Protein AF-A0AAD8WVP4-F1 (afdb_monomer)

pLDDT: mean 78.69, std 13.88, range [46.47, 92.06]

InterPro domains:
  IPR001878 Zinc finger, CCHC-type [PS50158] (24-38)
  IPR001878 Zinc finger, CCHC-type [SM00343] (4-20)
  IPR001878 Zinc finger, CCHC-type [SM00343] (23-39)
  IPR036875 Zinc finger, CCHC-type superfamily [SSF57756] (4-41)

Solvent-accessible surface area (backbone atoms only — not comparable to full-atom values): 5066 Å² total; per-residue (Å²): 133,72,52,65,10,87,30,63,69,42,68,74,43,53,55,90,77,52,89,64,66,39,42,11,84,78,78,68,46,62,90,38,49,60,85,72,51,83,67,78,71,78,77,68,52,72,66,53,47,51,53,52,49,53,51,51,50,53,62,50,54,72,73,56,85,74,77,75,84,87,79,83,93,79,83,87,129

Mean predicted aligned error: 13.82 Å

Foldseek 3Di:
DFDQEQAQRHTDDYVVPDPDFGQEPQPRDGPDYVVPDPDDGDPPPPVVVVVVVVVVVVVVVVVPPDDDDPDDPDDDD

Structure (mmCIF, N/CA/C/O backbone):
data_AF-A0AAD8WVP4-F1
#
_entry.id   AF-A0AAD8WVP4-F1
#
loop_
_atom_site.group_PDB
_atom_site.id
_atom_site.type_symbol
_atom_site.label_atom_id
_atom_site.label_al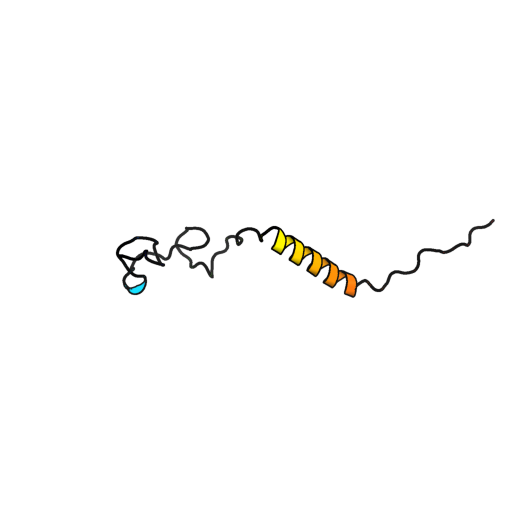t_id
_atom_site.label_comp_id
_atom_site.label_asym_id
_atom_site.label_entity_id
_atom_site.label_seq_id
_atom_site.pdbx_PDB_ins_code
_atom_site.Cartn_x
_atom_site.Cartn_y
_atom_site.Cartn_z
_atom_site.occupancy
_atom_site.B_iso_or_equiv
_atom_site.auth_seq_id
_atom_site.auth_comp_id
_atom_site.auth_asym_id
_atom_site.auth_atom_id
_atom_site.pdbx_PDB_model_num
ATOM 1 N N . MET A 1 1 ? -16.866 -4.619 23.159 1.00 54.81 1 MET A N 1
ATOM 2 C CA . MET A 1 1 ? -15.524 -4.300 22.631 1.00 54.81 1 MET A CA 1
ATOM 3 C C . MET A 1 1 ? -15.753 -3.487 21.377 1.00 54.81 1 MET A C 1
ATOM 5 O O . MET A 1 1 ? -16.189 -4.044 20.380 1.00 54.81 1 MET A O 1
ATOM 9 N N . GLU A 1 2 ? -15.575 -2.175 21.471 1.00 69.62 2 GLU A N 1
ATOM 10 C CA . GLU A 1 2 ? -15.731 -1.275 20.330 1.00 69.62 2 GLU A CA 1
ATOM 11 C C . GLU A 1 2 ? -14.575 -1.536 19.355 1.00 69.62 2 GLU A C 1
ATOM 13 O O . GLU A 1 2 ? -13.409 -1.335 19.697 1.00 69.62 2 GLU A O 1
ATOM 18 N N . GLY A 1 3 ? -14.881 -2.072 18.173 1.00 81.38 3 GLY A N 1
ATOM 19 C CA . GLY A 1 3 ? -13.879 -2.362 17.148 1.00 81.38 3 GLY A CA 1
ATOM 20 C C . GLY A 1 3 ? -13.312 -1.088 16.516 1.00 81.38 3 GLY A C 1
ATOM 21 O O . GLY A 1 3 ? -13.946 -0.032 16.520 1.00 81.38 3 GLY A O 1
ATOM 22 N N . LEU A 1 4 ? -12.112 -1.190 15.942 1.00 86.25 4 LEU A N 1
ATOM 23 C CA . LEU A 1 4 ? -11.520 -0.114 15.152 1.00 86.25 4 LEU A CA 1
ATOM 24 C C . LEU A 1 4 ? -12.201 -0.040 13.774 1.00 86.25 4 LEU A C 1
ATOM 26 O O . LEU A 1 4 ? -12.388 -1.057 13.104 1.00 86.25 4 LEU A O 1
ATOM 30 N N . CYS A 1 5 ? -12.540 1.159 13.312 1.00 90.06 5 CYS A N 1
ATOM 31 C CA . CYS A 1 5 ? -13.157 1.344 12.006 1.00 90.06 5 CYS A CA 1
ATOM 32 C C . CYS A 1 5 ? -12.177 1.036 10.861 1.00 90.06 5 CYS A C 1
ATOM 34 O O . CYS A 1 5 ? -11.225 1.777 10.632 1.00 90.06 5 CYS A O 1
ATOM 36 N N . PHE A 1 6 ? -12.476 0.038 10.029 1.00 86.94 6 PHE A N 1
ATOM 37 C CA . PHE A 1 6 ? -11.723 -0.288 8.804 1.00 86.94 6 PHE A CA 1
ATOM 38 C C . PHE A 1 6 ? -11.954 0.699 7.634 1.00 86.94 6 PHE A C 1
ATOM 40 O O . PHE A 1 6 ? -11.915 0.328 6.462 1.00 86.94 6 PHE A O 1
ATOM 47 N N . ARG A 1 7 ? -12.275 1.958 7.918 1.00 87.94 7 ARG A N 1
ATOM 48 C CA . ARG A 1 7 ? -12.294 3.032 6.913 1.00 87.94 7 ARG A CA 1
ATOM 49 C C . ARG A 1 7 ? -11.445 4.208 7.364 1.00 87.94 7 ARG A C 1
ATOM 51 O O . ARG A 1 7 ? -10.678 4.710 6.562 1.00 87.94 7 ARG A O 1
ATOM 58 N N . CYS A 1 8 ? -11.541 4.591 8.636 1.00 89.88 8 CYS A N 1
ATOM 59 C CA . CYS A 1 8 ? -10.845 5.758 9.187 1.00 89.88 8 CYS A CA 1
ATOM 60 C C . CYS A 1 8 ? -9.953 5.448 10.401 1.00 89.88 8 CYS A C 1
ATOM 62 O O . CYS A 1 8 ? -9.429 6.370 11.016 1.00 89.88 8 CYS A O 1
ATOM 64 N N . PHE A 1 9 ? -9.823 4.175 10.785 1.00 87.56 9 PHE A N 1
ATOM 65 C CA . PHE A 1 9 ? -9.038 3.691 11.929 1.00 87.56 9 PHE A CA 1
ATOM 66 C C . PHE A 1 9 ? -9.387 4.315 13.284 1.00 87.56 9 PHE A C 1
ATOM 68 O O . PHE A 1 9 ? -8.614 4.207 14.233 1.00 87.56 9 PHE A O 1
ATOM 75 N N . ARG A 1 10 ? -10.565 4.934 13.410 1.00 87.25 10 ARG A N 1
ATOM 76 C CA . ARG A 1 10 ? -11.061 5.443 14.691 1.00 87.25 10 ARG A CA 1
ATOM 77 C C . ARG A 1 10 ? -11.835 4.360 15.448 1.00 87.25 10 ARG A C 1
ATOM 79 O O . ARG A 1 10 ? -12.569 3.602 14.809 1.00 87.25 10 ARG A O 1
ATOM 86 N N . PRO A 1 11 ? -11.675 4.258 16.777 1.00 89.31 11 PRO A N 1
ATOM 87 C CA . PRO A 1 11 ? -12.497 3.377 17.600 1.00 89.31 11 PRO A CA 1
ATOM 88 C C . PRO A 1 11 ? -13.933 3.913 17.722 1.00 89.31 11 PRO A C 1
ATOM 90 O O . PRO A 1 11 ? -14.171 5.100 17.505 1.00 89.31 11 PRO A O 1
ATOM 93 N N . GLY A 1 12 ? -14.874 3.044 18.100 1.00 89.62 12 GLY A N 1
ATOM 94 C CA . GLY A 1 12 ? -16.250 3.441 18.440 1.00 89.62 12 GLY A CA 1
ATOM 95 C C . GLY A 1 12 ? -17.220 3.534 17.260 1.00 89.62 12 GLY A C 1
ATOM 96 O O . GLY A 1 12 ? -18.328 4.029 17.420 1.00 89.62 12 GLY A O 1
ATOM 97 N N . GLN A 1 13 ? -16.818 3.088 16.065 1.00 88.31 13 GLN A N 1
ATOM 98 C CA . GLN A 1 13 ? -17.713 3.020 14.909 1.00 88.31 13 GLN A CA 1
ATOM 99 C C . GLN A 1 13 ? -17.302 1.915 13.938 1.00 88.31 13 GLN A C 1
ATOM 101 O O . GLN A 1 13 ? -16.120 1.611 13.759 1.00 88.31 13 GLN A O 1
ATOM 106 N N . HIS A 1 14 ? -18.284 1.341 13.250 1.00 89.12 14 HIS A N 1
ATOM 107 C CA . HIS A 1 14 ? -18.045 0.344 12.218 1.00 89.12 14 HIS A CA 1
ATOM 108 C C . HIS A 1 14 ? -17.917 0.986 10.826 1.00 89.12 14 HIS A C 1
ATOM 110 O O . HIS A 1 14 ? -18.334 2.120 10.590 1.00 89.12 14 HIS A O 1
ATOM 116 N N . LYS A 1 15 ? -17.361 0.246 9.853 1.00 86.06 15 LYS A N 1
ATOM 117 C CA . LYS A 1 15 ? -17.151 0.734 8.475 1.00 86.06 15 LYS A CA 1
ATOM 118 C C . LYS A 1 15 ? -18.448 1.241 7.826 1.00 86.06 15 LYS A C 1
ATOM 120 O O . LYS A 1 15 ? -18.392 2.148 7.004 1.00 86.06 15 LYS A O 1
ATOM 125 N N . ARG A 1 16 ? -19.587 0.627 8.172 1.00 87.62 16 ARG A N 1
ATOM 126 C CA . ARG A 1 16 ? -20.912 0.923 7.597 1.00 87.62 16 ARG A CA 1
ATOM 127 C C . ARG A 1 16 ? -21.471 2.273 8.049 1.00 87.62 16 ARG A C 1
ATOM 129 O O . ARG A 1 16 ? -22.153 2.915 7.267 1.00 87.62 16 ARG A O 1
ATOM 136 N N . GLU A 1 17 ? -21.147 2.699 9.265 1.00 87.69 17 GLU A N 1
ATOM 137 C CA . GLU A 1 17 ? -21.581 3.980 9.846 1.00 87.69 17 GLU A CA 1
ATOM 138 C C . GLU A 1 17 ? -20.529 5.088 9.676 1.00 87.69 17 GLU A C 1
ATOM 140 O O . GLU A 1 17 ? -20.715 6.224 10.104 1.00 87.69 17 GLU A O 1
ATOM 145 N N . CYS A 1 18 ? -19.393 4.778 9.049 1.00 88.75 18 CYS A N 1
ATOM 146 C CA . CYS A 1 18 ? -18.301 5.720 8.884 1.00 88.75 18 CYS A CA 1
ATOM 147 C C . CYS A 1 18 ? -18.530 6.652 7.687 1.00 88.75 18 CYS A C 1
ATOM 149 O O . CYS A 1 18 ? -18.409 6.224 6.540 1.00 88.75 18 CYS A O 1
ATOM 151 N N . SER A 1 19 ? -18.762 7.936 7.969 1.00 89.12 19 SER A N 1
ATOM 152 C CA . SER A 1 19 ? -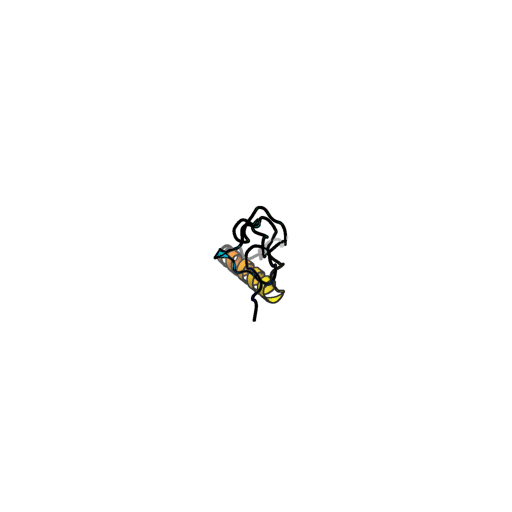18.842 9.004 6.958 1.00 89.12 19 SER A CA 1
ATOM 153 C C . SER A 1 19 ? -17.494 9.677 6.647 1.00 89.12 19 SER A C 1
ATOM 155 O O . SER A 1 19 ? -17.450 10.619 5.860 1.00 89.12 19 SER A O 1
ATOM 157 N N . ASN A 1 20 ? -16.401 9.227 7.269 1.00 87.12 20 ASN A N 1
ATOM 158 C CA . ASN A 1 20 ? -15.063 9.766 7.015 1.00 87.12 20 ASN A CA 1
ATOM 159 C C . ASN A 1 20 ? -14.457 9.173 5.735 1.00 87.12 20 ASN A C 1
ATOM 161 O O . ASN A 1 20 ? -14.820 8.075 5.298 1.00 87.12 20 ASN A O 1
ATOM 165 N N . GLU A 1 21 ? -13.467 9.873 5.187 1.00 86.75 21 GLU A N 1
ATOM 166 C CA . GLU A 1 21 ? -12.697 9.413 4.035 1.00 86.75 21 GLU A CA 1
ATOM 167 C C . GLU A 1 21 ? -11.992 8.078 4.316 1.00 86.75 21 GLU A C 1
ATOM 169 O O . GLU A 1 21 ? -11.639 7.748 5.454 1.00 86.75 21 GLU A O 1
ATOM 174 N N . SER A 1 22 ? -11.823 7.268 3.267 1.00 88.38 22 SER A N 1
ATOM 175 C CA . SER A 1 22 ? -11.042 6.036 3.369 1.00 88.38 22 SER A CA 1
ATOM 176 C C . SER A 1 22 ? -9.572 6.356 3.509 1.00 88.38 22 SER A C 1
ATOM 178 O O . SER A 1 22 ? -8.974 6.912 2.593 1.00 88.38 22 SER A O 1
ATOM 180 N N . ILE A 1 23 ? -9.001 5.898 4.611 1.00 91.19 23 ILE A N 1
ATOM 181 C CA . ILE A 1 23 ? -7.570 5.877 4.837 1.00 91.19 23 ILE A CA 1
ATOM 182 C C . ILE A 1 23 ? -7.019 4.562 4.287 1.00 91.19 23 ILE A C 1
ATOM 184 O O . ILE A 1 23 ? -7.508 3.466 4.583 1.00 91.19 23 ILE A O 1
ATOM 188 N N . CYS A 1 24 ? -5.981 4.663 3.470 1.00 91.44 24 CYS A N 1
ATOM 189 C CA . CYS A 1 24 ? -5.310 3.521 2.891 1.00 91.44 24 CYS A CA 1
ATOM 190 C C . CYS A 1 24 ? -4.562 2.723 3.965 1.00 91.44 24 CYS A C 1
ATOM 192 O O . CYS A 1 24 ? -3.606 3.202 4.567 1.00 91.44 24 CYS A O 1
ATOM 194 N N . PHE A 1 25 ? -4.915 1.447 4.122 1.00 87.38 25 PHE A N 1
ATOM 195 C CA . PHE A 1 25 ? -4.231 0.510 5.027 1.00 87.38 25 PHE A CA 1
ATOM 196 C C . PHE A 1 25 ? -2.745 0.309 4.738 1.00 87.38 25 PHE A C 1
ATOM 198 O O . PHE A 1 25 ? -2.017 -0.186 5.591 1.00 87.38 25 PHE A O 1
ATOM 205 N N . ARG A 1 26 ? -2.308 0.616 3.514 1.00 88.06 26 ARG A N 1
ATOM 206 C CA . ARG A 1 26 ? -0.945 0.338 3.065 1.00 88.06 26 ARG A CA 1
ATOM 207 C C . ARG A 1 26 ? 0.002 1.512 3.311 1.00 88.06 26 ARG A C 1
ATOM 209 O O . ARG A 1 26 ? 1.161 1.274 3.619 1.00 88.06 26 ARG A O 1
ATOM 216 N N . CYS A 1 27 ? -0.472 2.748 3.151 1.00 90.31 27 CYS A N 1
ATOM 217 C CA . CYS A 1 27 ? 0.365 3.949 3.267 1.00 90.31 27 CYS A CA 1
ATOM 218 C C . CYS A 1 27 ? -0.136 4.985 4.281 1.00 90.31 27 CYS A C 1
ATOM 220 O O . CYS A 1 27 ? 0.568 5.954 4.524 1.00 90.31 27 CYS A O 1
ATOM 222 N N . GLY A 1 28 ? -1.329 4.815 4.854 1.00 88.50 28 GLY A N 1
ATOM 223 C CA . GLY A 1 28 ? -1.892 5.733 5.846 1.00 88.50 28 GLY A CA 1
ATOM 224 C C . GLY A 1 28 ? -2.466 7.039 5.287 1.00 88.50 28 GLY A C 1
ATOM 225 O O . GLY A 1 28 ? -3.002 7.819 6.065 1.00 88.50 28 GLY A O 1
ATOM 226 N N . ASN A 1 29 ? -2.403 7.269 3.972 1.00 89.94 29 ASN A N 1
ATOM 227 C CA . ASN A 1 29 ? -3.003 8.449 3.342 1.00 89.94 29 ASN A CA 1
ATOM 228 C C . ASN A 1 29 ? -4.467 8.202 2.970 1.00 89.94 29 ASN A C 1
ATOM 230 O O . ASN A 1 29 ? -4.849 7.079 2.634 1.00 89.94 29 ASN A O 1
ATOM 234 N N . ASP A 1 30 ? -5.267 9.259 2.990 1.00 90.00 30 ASP A N 1
ATOM 235 C CA . ASP A 1 30 ? -6.651 9.265 2.532 1.00 90.00 30 ASP A CA 1
ATOM 236 C C . ASP A 1 30 ? -6.776 9.330 0.990 1.00 90.00 30 ASP A C 1
ATOM 238 O O . ASP A 1 30 ? -5.797 9.225 0.238 1.00 90.00 30 ASP A O 1
ATOM 242 N N . GLY A 1 31 ? -8.017 9.381 0.501 1.00 89.12 31 G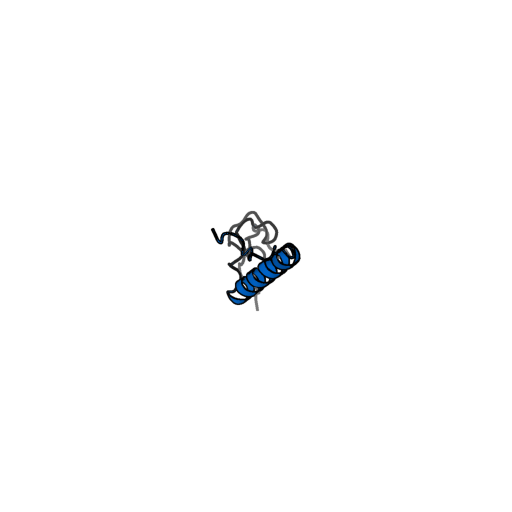LY A N 1
ATOM 243 C CA . GLY A 1 31 ? -8.343 9.517 -0.922 1.00 89.12 31 GLY A CA 1
ATOM 244 C C . GLY A 1 31 ? -8.275 8.233 -1.758 1.00 89.12 31 GLY A C 1
ATOM 245 O O . GLY A 1 31 ? -8.699 8.238 -2.912 1.00 89.12 31 GLY A O 1
ATOM 246 N N . HIS A 1 32 ? -7.782 7.115 -1.213 1.00 91.75 32 HIS A N 1
ATOM 247 C CA . HIS A 1 32 ? -7.738 5.838 -1.933 1.00 91.75 32 HIS A CA 1
ATOM 248 C C . HIS A 1 32 ? -7.791 4.618 -1.006 1.00 91.75 32 HIS A C 1
ATOM 250 O O . HIS A 1 32 ? -7.401 4.667 0.161 1.00 91.75 32 HIS A O 1
ATOM 256 N N . GLU A 1 33 ? -8.248 3.482 -1.536 1.00 88.88 33 GLU A N 1
ATOM 257 C CA . GLU A 1 33 ? -8.193 2.203 -0.827 1.00 88.88 33 GLU A CA 1
ATOM 258 C C . GLU A 1 33 ? -6.852 1.493 -1.069 1.00 88.88 33 GLU A C 1
ATOM 260 O O . GLU A 1 33 ? -6.113 1.770 -2.014 1.00 88.88 33 GLU A O 1
ATOM 265 N N . ALA A 1 34 ? -6.541 0.495 -0.238 1.00 87.31 34 ALA A N 1
ATOM 266 C CA . ALA A 1 34 ? -5.308 -0.279 -0.372 1.00 87.31 34 ALA A CA 1
ATOM 267 C C . ALA A 1 34 ? -5.171 -0.995 -1.727 1.00 87.31 34 ALA A C 1
ATOM 269 O O . ALA A 1 34 ? -4.067 -1.417 -2.053 1.00 87.31 34 ALA A O 1
ATOM 270 N N . LYS A 1 35 ? -6.247 -1.151 -2.509 1.00 87.56 35 LYS A N 1
ATOM 271 C CA . LYS A 1 35 ? -6.210 -1.718 -3.867 1.00 87.56 35 LYS A CA 1
ATOM 272 C C . LYS A 1 35 ? -5.597 -0.741 -4.875 1.00 87.56 35 LYS A C 1
ATOM 274 O O . LYS A 1 35 ? -4.731 -1.149 -5.641 1.00 87.56 35 LYS A O 1
ATOM 279 N N . ASP A 1 36 ? -5.962 0.532 -4.779 1.00 90.31 36 ASP A N 1
ATOM 280 C CA . ASP A 1 36 ? -5.531 1.630 -5.658 1.00 90.31 36 ASP A CA 1
ATOM 281 C C . ASP A 1 36 ? -4.245 2.321 -5.178 1.00 90.31 36 ASP A C 1
ATOM 283 O O . ASP A 1 36 ? -3.752 3.274 -5.782 1.00 90.31 36 ASP A O 1
ATOM 287 N N . CYS A 1 37 ? -3.671 1.836 -4.076 1.00 92.06 37 CYS A N 1
ATOM 288 C CA . CYS A 1 37 ? -2.457 2.392 -3.506 1.00 92.06 37 CYS A CA 1
ATOM 289 C C . CYS A 1 37 ? -1.253 2.209 -4.434 1.00 92.06 37 CYS A C 1
ATOM 291 O O . CYS A 1 37 ? -0.790 1.086 -4.670 1.00 92.06 37 CYS A O 1
ATOM 293 N N . LYS A 1 38 ? -0.714 3.347 -4.887 1.00 90.25 38 LYS A N 1
ATOM 294 C CA . LYS A 1 38 ? 0.481 3.438 -5.735 1.00 90.25 38 LYS A CA 1
ATOM 295 C C . LYS A 1 38 ? 1.794 3.274 -4.969 1.00 90.25 38 LYS A C 1
ATOM 297 O O . LYS A 1 38 ? 2.840 3.173 -5.604 1.00 90.25 38 LYS A O 1
ATOM 302 N N . HIS A 1 39 ? 1.763 3.240 -3.631 1.00 87.69 39 HIS A N 1
ATOM 303 C CA . HIS A 1 39 ? 2.972 2.942 -2.869 1.00 87.69 39 HIS A CA 1
ATOM 304 C C . HIS A 1 39 ? 3.453 1.522 -3.186 1.00 87.69 39 HIS A C 1
ATOM 306 O O . HIS A 1 39 ? 2.624 0.594 -3.238 1.00 87.69 39 HIS A O 1
ATOM 312 N N . PRO A 1 40 ? 4.778 1.339 -3.358 1.00 81.50 40 PRO A N 1
ATOM 313 C CA . PRO A 1 40 ? 5.349 0.010 -3.451 1.00 8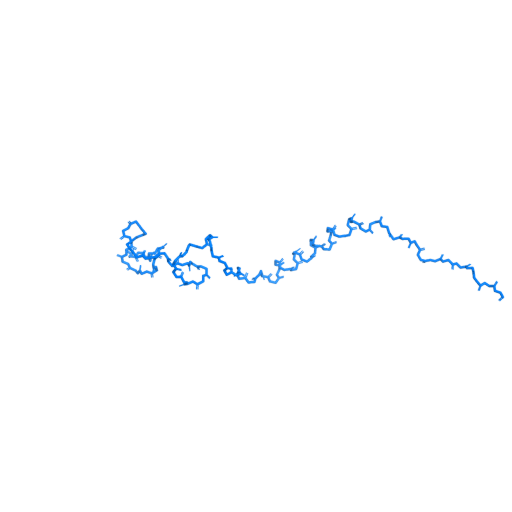1.50 40 PRO A CA 1
ATOM 314 C C . PRO A 1 40 ? 4.898 -0.781 -2.226 1.00 81.50 40 PRO A C 1
ATOM 316 O O . PRO A 1 40 ? 4.829 -0.255 -1.112 1.00 81.50 40 PRO A O 1
ATOM 319 N N . ARG A 1 41 ? 4.517 -2.043 -2.435 1.00 80.19 41 ARG A N 1
ATOM 320 C CA . ARG A 1 41 ? 4.288 -2.930 -1.294 1.00 80.19 41 ARG A CA 1
ATOM 321 C C . ARG A 1 41 ? 5.583 -3.008 -0.490 1.00 80.19 41 ARG A C 1
ATOM 323 O O . ARG A 1 41 ? 6.660 -2.820 -1.060 1.00 80.19 41 ARG A O 1
ATOM 330 N N . SER A 1 42 ? 5.460 -3.267 0.811 1.00 73.75 42 SER A N 1
ATOM 331 C CA . SER A 1 42 ? 6.609 -3.556 1.668 1.00 73.75 42 SER A CA 1
ATOM 332 C C . SER A 1 42 ? 7.569 -4.487 0.928 1.00 73.75 42 SER A C 1
ATOM 334 O O . SER A 1 42 ? 7.085 -5.383 0.222 1.00 73.75 42 SER A O 1
ATOM 336 N N . PRO A 1 43 ? 8.890 -4.250 1.024 1.00 67.81 43 PRO A N 1
ATOM 337 C CA . PRO A 1 43 ? 9.848 -5.063 0.300 1.00 67.81 43 PRO A CA 1
ATOM 338 C C . PRO A 1 43 ? 9.564 -6.540 0.599 1.00 67.81 43 PRO A C 1
ATOM 340 O O . PRO A 1 43 ? 9.242 -6.869 1.749 1.00 67.81 43 PRO A O 1
ATOM 343 N N . PRO A 1 44 ? 9.614 -7.413 -0.422 1.00 77.00 44 PRO A N 1
ATOM 344 C CA . PRO A 1 44 ? 9.439 -8.841 -0.211 1.00 77.00 44 PRO A CA 1
ATOM 345 C C . PRO A 1 44 ? 10.407 -9.297 0.882 1.00 77.00 44 PRO A C 1
ATOM 347 O O . PRO A 1 44 ? 11.521 -8.773 0.984 1.00 77.00 44 PRO A O 1
ATOM 350 N N . SER A 1 45 ? 9.987 -10.257 1.708 1.00 86.19 45 SER A N 1
ATOM 351 C CA . SER A 1 45 ? 10.897 -10.852 2.687 1.00 86.19 45 SER A CA 1
ATOM 352 C C . SER A 1 45 ? 12.153 -11.371 1.985 1.00 86.19 45 SER A C 1
ATOM 354 O O . SER A 1 45 ? 12.125 -11.693 0.794 1.00 86.19 45 SER A O 1
ATOM 356 N N . GLU A 1 46 ? 13.264 -11.474 2.713 1.00 86.25 46 GLU A N 1
ATOM 357 C CA . GLU A 1 46 ? 14.528 -11.939 2.132 1.00 86.25 46 GLU A CA 1
ATOM 358 C C . GLU A 1 46 ? 14.364 -13.302 1.435 1.00 86.25 46 GLU A C 1
ATOM 360 O O . GLU A 1 46 ? 14.877 -13.516 0.336 1.00 86.25 46 GLU A O 1
ATOM 365 N N . ASP A 1 47 ? 13.554 -14.191 2.014 1.00 87.00 47 ASP A N 1
ATOM 366 C CA . ASP A 1 47 ? 13.187 -15.476 1.418 1.00 87.00 47 ASP A CA 1
ATOM 367 C C . ASP A 1 47 ? 12.374 -15.339 0.130 1.00 87.00 47 ASP A C 1
ATOM 369 O O . ASP A 1 47 ? 12.595 -16.074 -0.832 1.00 87.00 47 ASP A O 1
ATOM 373 N N . GLU A 1 48 ? 11.428 -14.402 0.079 1.00 88.19 48 GLU A N 1
ATOM 374 C CA . GLU A 1 48 ? 1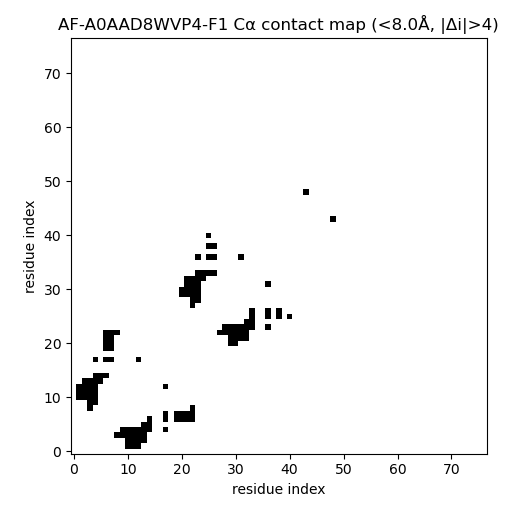0.647 -14.143 -1.128 1.00 88.19 48 GLU A CA 1
ATOM 375 C C . GLU A 1 48 ? 11.521 -13.568 -2.244 1.00 88.19 48 GLU A C 1
ATOM 377 O O . GLU A 1 48 ? 11.416 -14.015 -3.388 1.00 88.19 48 GLU A O 1
ATOM 382 N N . LEU A 1 49 ? 12.461 -12.683 -1.906 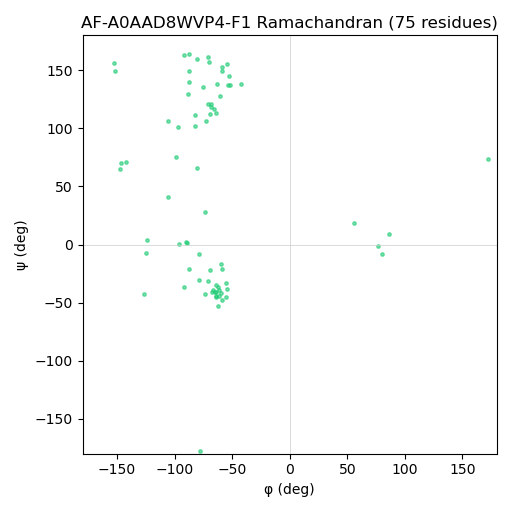1.00 86.44 49 LEU A N 1
ATOM 383 C CA . LEU A 1 49 ? 13.448 -12.175 -2.851 1.00 86.44 49 LEU A CA 1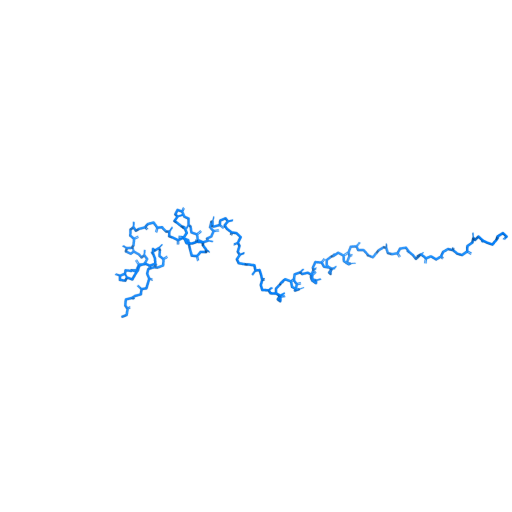
ATOM 384 C C . LEU A 1 49 ? 14.375 -13.291 -3.359 1.00 86.44 49 LEU A C 1
ATOM 386 O O . LEU A 1 49 ? 14.580 -13.405 -4.568 1.00 86.44 49 LEU A O 1
ATOM 390 N N . ARG A 1 50 ? 14.880 -14.162 -2.474 1.00 87.62 50 ARG A N 1
ATOM 391 C CA . ARG A 1 50 ? 15.692 -15.335 -2.853 1.00 87.62 50 ARG A CA 1
ATOM 392 C C . ARG A 1 50 ? 14.937 -16.267 -3.796 1.00 87.62 50 ARG A C 1
ATOM 394 O O . ARG A 1 50 ? 15.468 -16.643 -4.841 1.00 87.62 50 ARG A O 1
ATOM 401 N N . ARG A 1 51 ? 13.685 -16.609 -3.472 1.00 87.50 51 ARG A N 1
ATOM 402 C CA . ARG A 1 51 ? 12.825 -17.445 -4.329 1.00 87.50 51 ARG A CA 1
ATOM 403 C C . ARG A 1 51 ? 12.576 -16.791 -5.685 1.00 87.50 51 ARG A C 1
ATOM 405 O O . ARG A 1 51 ? 12.685 -17.460 -6.712 1.00 87.50 51 ARG A O 1
ATOM 412 N N . ALA A 1 52 ? 12.285 -15.491 -5.707 1.00 86.75 52 ALA A N 1
ATOM 413 C CA . ALA A 1 52 ? 12.065 -14.742 -6.939 1.00 86.75 52 ALA A CA 1
ATOM 414 C C . ALA A 1 52 ? 13.327 -14.690 -7.815 1.00 86.75 52 ALA A C 1
ATOM 416 O O . ALA A 1 52 ? 13.237 -14.867 -9.034 1.00 86.75 52 ALA A O 1
ATOM 417 N N . ALA A 1 53 ? 14.502 -14.503 -7.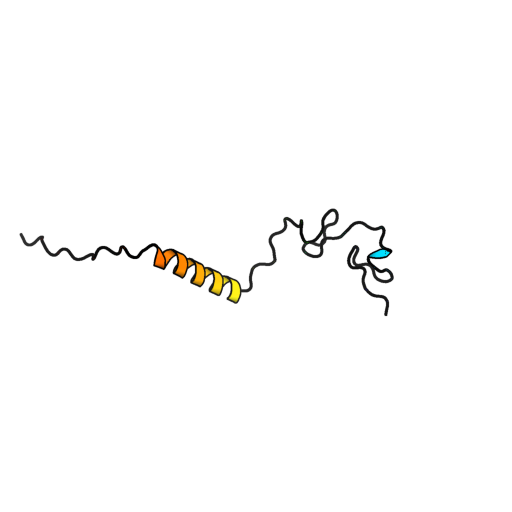210 1.00 86.75 53 ALA A N 1
ATOM 418 C CA . ALA A 1 53 ? 15.784 -14.524 -7.904 1.00 86.75 53 ALA A CA 1
ATOM 419 C C . ALA A 1 53 ? 16.046 -15.898 -8.539 1.00 86.75 53 ALA A C 1
ATOM 421 O O . ALA A 1 53 ? 16.227 -15.978 -9.753 1.00 86.75 53 ALA A O 1
ATOM 422 N N . LEU A 1 54 ? 15.959 -16.985 -7.763 1.00 85.38 54 LEU A N 1
ATOM 423 C CA . LEU A 1 54 ? 16.118 -18.362 -8.255 1.00 85.38 54 LEU A CA 1
ATOM 424 C C . LEU A 1 54 ? 15.150 -18.680 -9.404 1.00 85.38 54 LEU A C 1
ATOM 426 O O . LEU A 1 54 ? 15.565 -19.198 -10.441 1.00 85.38 54 LEU A O 1
ATOM 430 N N . ALA A 1 55 ? 13.877 -18.301 -9.266 1.00 86.06 55 ALA A N 1
ATOM 431 C CA . ALA A 1 55 ? 12.881 -18.471 -10.321 1.00 86.06 55 ALA A CA 1
ATOM 432 C C . ALA A 1 55 ? 13.238 -17.671 -11.585 1.00 86.06 55 ALA A C 1
ATOM 434 O O . ALA A 1 55 ? 13.011 -18.132 -12.701 1.00 86.06 55 ALA A O 1
ATOM 435 N N . SER A 1 56 ? 13.814 -16.479 -11.428 1.00 80.75 56 SER A N 1
ATOM 436 C CA . SER A 1 56 ? 14.268 -15.653 -12.548 1.00 80.75 56 SER A CA 1
ATOM 437 C C . SER A 1 56 ? 15.452 -16.287 -13.272 1.00 80.75 56 SER A C 1
ATOM 439 O O . SER A 1 56 ? 15.458 -16.307 -14.501 1.00 80.75 56 SER A O 1
ATOM 441 N N . PHE A 1 57 ? 16.409 -16.869 -12.548 1.00 77.38 57 PHE A N 1
ATOM 442 C CA . PHE A 1 57 ? 17.505 -17.626 -13.156 1.00 77.38 57 PHE A CA 1
ATOM 443 C C . PHE A 1 57 ? 17.005 -18.875 -13.886 1.00 77.38 57 PHE A C 1
ATOM 445 O O . PHE A 1 57 ? 17.397 -19.091 -15.029 1.00 77.38 57 PHE A O 1
ATOM 452 N N . ALA A 1 58 ? 16.083 -19.642 -13.296 1.00 81.25 58 ALA A N 1
ATOM 453 C CA . ALA A 1 58 ? 15.499 -20.822 -13.934 1.00 81.25 58 ALA A CA 1
ATOM 454 C C . ALA A 1 58 ? 14.783 -20.481 -15.256 1.00 81.25 58 ALA A C 1
ATOM 456 O O . ALA A 1 58 ? 14.980 -21.166 -16.258 1.00 81.25 58 ALA A O 1
ATOM 457 N N . ARG A 1 59 ? 14.023 -19.374 -15.301 1.00 70.88 59 ARG A N 1
ATOM 458 C CA . ARG A 1 59 ? 13.366 -18.899 -16.535 1.00 70.88 59 ARG A CA 1
ATOM 459 C C . ARG A 1 59 ? 14.367 -18.557 -17.645 1.00 70.88 59 ARG A C 1
ATOM 461 O O . ARG A 1 59 ? 14.113 -18.881 -18.799 1.00 70.88 59 ARG A O 1
ATOM 468 N N . HIS A 1 60 ? 15.508 -17.947 -17.312 1.00 66.44 60 HIS A N 1
ATOM 469 C CA . HIS A 1 60 ? 16.553 -17.619 -18.293 1.00 66.44 60 HIS A CA 1
ATOM 470 C C . HIS A 1 60 ? 17.431 -18.824 -18.671 1.00 66.44 60 HIS A C 1
ATOM 472 O O . HIS A 1 60 ? 17.890 -18.907 -19.810 1.00 66.44 60 HIS A O 1
ATOM 478 N N . ALA A 1 61 ? 17.639 -19.774 -17.756 1.00 63.34 61 ALA A N 1
ATOM 479 C CA . ALA A 1 61 ? 18.396 -21.000 -18.009 1.00 63.34 61 ALA A CA 1
ATOM 480 C C . ALA A 1 61 ? 17.719 -21.886 -19.069 1.00 63.34 61 ALA A C 1
ATOM 482 O O . ALA A 1 61 ? 18.403 -22.455 -19.915 1.00 63.34 61 ALA A O 1
ATOM 483 N N . LEU A 1 62 ? 16.381 -21.917 -19.100 1.00 58.28 62 LEU A N 1
ATOM 484 C CA . LEU A 1 62 ? 15.614 -22.613 -20.142 1.00 58.28 62 LEU A CA 1
ATOM 485 C C . LEU A 1 62 ? 15.716 -21.941 -21.525 1.00 58.28 62 LEU A C 1
ATOM 487 O O . LEU A 1 62 ? 15.534 -22.608 -22.539 1.00 58.28 62 LEU A O 1
ATOM 491 N N . ILE A 1 63 ? 16.055 -20.647 -21.589 1.00 57.56 63 ILE A N 1
ATOM 492 C CA . ILE A 1 63 ? 16.269 -19.917 -22.854 1.00 57.56 63 ILE A CA 1
ATOM 493 C C . ILE A 1 63 ? 17.728 -20.039 -23.347 1.00 57.56 63 ILE A C 1
ATOM 495 O O . ILE A 1 63 ? 17.988 -19.901 -24.542 1.00 57.56 63 ILE A O 1
ATOM 499 N N . ARG A 1 64 ? 18.696 -20.356 -22.473 1.00 56.88 64 ARG A N 1
ATOM 500 C CA . ARG A 1 64 ? 20.125 -20.498 -22.825 1.00 56.88 64 ARG A CA 1
ATOM 501 C C . ARG A 1 64 ? 20.645 -21.941 -22.888 1.00 56.88 64 ARG A C 1
ATOM 503 O O . ARG A 1 64 ? 21.812 -22.189 -22.602 1.00 56.88 64 ARG A O 1
ATOM 510 N N . VAL A 1 65 ? 19.875 -22.876 -23.447 1.00 54.06 65 VAL A N 1
ATOM 511 C CA . VAL A 1 65 ? 20.475 -24.076 -24.074 1.00 54.06 65 VAL A CA 1
ATOM 512 C C . VAL A 1 65 ? 20.973 -23.721 -25.483 1.00 54.06 65 VAL A C 1
ATOM 514 O O . VAL A 1 65 ? 20.455 -24.183 -26.491 1.00 54.06 65 VAL A O 1
ATOM 517 N N . LYS A 1 66 ? 21.983 -22.847 -25.547 1.00 54.81 66 LYS A N 1
ATOM 518 C CA . LYS A 1 66 ? 22.935 -22.716 -26.664 1.00 54.81 66 LYS A CA 1
ATOM 519 C C . LYS A 1 66 ? 24.287 -22.289 -26.092 1.00 54.81 66 LYS A C 1
ATOM 521 O O . LYS A 1 66 ? 24.760 -21.183 -26.331 1.00 54.81 66 LYS A O 1
ATOM 526 N N . HIS A 1 67 ? 24.893 -23.156 -25.287 1.00 46.47 67 HIS A N 1
ATOM 527 C CA . HIS A 1 67 ? 26.329 -23.073 -25.042 1.00 46.47 67 HIS A CA 1
ATOM 528 C C . HIS A 1 67 ? 27.037 -23.773 -26.205 1.00 46.47 67 HIS A C 1
ATOM 530 O O . HIS A 1 67 ? 27.064 -24.998 -26.284 1.00 46.47 67 HIS A O 1
ATOM 536 N N . THR A 1 68 ? 27.573 -22.989 -27.138 1.00 59.06 68 THR A N 1
ATOM 537 C CA . THR A 1 68 ? 28.580 -23.449 -28.099 1.00 59.06 68 THR A CA 1
ATOM 538 C C . THR A 1 68 ? 29.806 -23.913 -27.301 1.00 59.06 68 THR A C 1
ATOM 540 O O . THR A 1 68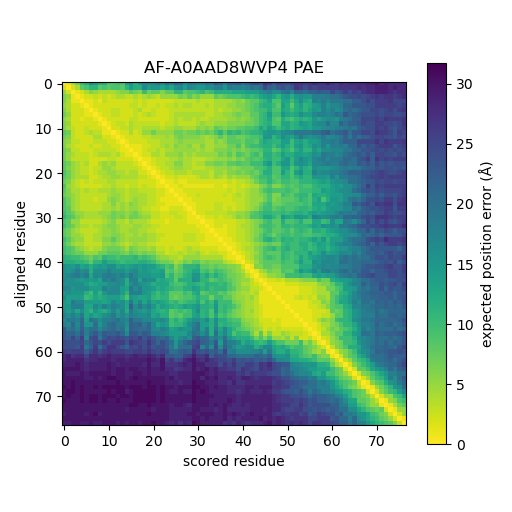 ? 30.270 -23.143 -26.454 1.00 59.06 68 THR A O 1
ATOM 543 N N . PRO A 1 69 ? 30.341 -25.131 -27.498 1.00 51.06 69 PRO A N 1
ATOM 544 C CA . PRO A 1 69 ? 31.537 -25.561 -26.784 1.00 51.06 69 PRO A CA 1
ATOM 545 C C . PRO A 1 69 ? 32.725 -24.676 -27.186 1.00 51.06 69 PRO A C 1
ATOM 547 O O . PRO A 1 69 ? 33.173 -24.680 -28.332 1.00 51.06 69 PRO A O 1
ATOM 550 N N . ILE A 1 70 ? 33.218 -23.884 -26.233 1.00 60.88 70 ILE A N 1
ATOM 551 C CA . ILE A 1 70 ? 34.485 -23.158 -26.342 1.00 60.88 70 ILE A CA 1
ATOM 552 C C . ILE A 1 70 ? 35.597 -24.200 -26.207 1.00 60.88 70 ILE A C 1
ATOM 554 O O . ILE A 1 70 ? 35.837 -24.724 -25.124 1.00 60.88 70 ILE A O 1
ATOM 558 N N . GLY A 1 71 ? 36.252 -24.512 -27.322 1.00 48.50 71 GLY A N 1
ATOM 559 C CA . GLY A 1 71 ? 37.411 -25.399 -27.353 1.00 48.50 71 GLY A CA 1
ATOM 560 C C . GLY A 1 71 ? 37.829 -25.724 -28.781 1.00 48.50 71 GLY A C 1
ATOM 561 O O . GLY A 1 71 ? 37.571 -26.821 -29.259 1.00 48.50 71 GLY A O 1
ATOM 562 N N . ASN A 1 72 ? 38.447 -24.768 -29.479 1.00 53.25 72 ASN A N 1
ATOM 563 C CA . ASN A 1 72 ? 39.008 -24.988 -30.813 1.00 53.25 72 ASN A CA 1
ATOM 564 C C . ASN A 1 72 ? 40.548 -25.055 -30.715 1.00 53.25 72 ASN A C 1
ATOM 566 O O . ASN A 1 72 ? 41.171 -24.015 -30.496 1.00 53.25 72 ASN A O 1
ATOM 570 N N . PRO A 1 73 ? 41.190 -26.234 -30.836 1.00 59.38 73 PRO A N 1
ATOM 571 C CA . PRO A 1 73 ? 42.635 -26.366 -30.715 1.00 59.38 73 PRO A CA 1
ATOM 572 C C . PRO A 1 73 ? 43.282 -26.404 -32.105 1.00 59.38 73 PRO A C 1
ATOM 574 O O . PRO A 1 73 ? 43.676 -27.470 -32.571 1.00 59.38 73 PRO A O 1
ATOM 577 N N . LYS A 1 74 ? 43.389 -25.270 -32.807 1.00 56.56 74 LYS A N 1
ATOM 578 C CA . LYS A 1 74 ? 44.119 -25.216 -34.091 1.00 56.56 74 LYS A CA 1
ATOM 579 C C . LYS A 1 74 ? 44.824 -23.883 -34.338 1.00 56.56 74 LYS A C 1
ATOM 581 O O . LYS A 1 74 ? 44.463 -23.160 -35.251 1.00 56.56 74 LYS A O 1
ATOM 586 N N . TRP A 1 75 ? 45.875 -23.618 -33.566 1.00 59.75 75 TRP A N 1
ATOM 587 C CA . TRP A 1 75 ? 46.995 -22.771 -33.999 1.00 59.75 75 TRP A CA 1
ATOM 588 C C . TRP A 1 75 ? 48.296 -23.363 -33.439 1.00 59.75 75 TRP A C 1
ATOM 590 O O . TRP A 1 75 ? 48.870 -22.862 -32.480 1.00 59.75 75 TRP A O 1
ATOM 600 N N . LYS A 1 76 ? 48.708 -24.508 -33.995 1.00 51.19 76 LYS A N 1
ATOM 601 C CA . LYS A 1 76 ? 50.112 -24.934 -33.989 1.00 51.19 76 LYS A CA 1
ATOM 602 C C . LYS A 1 76 ? 50.670 -24.517 -35.347 1.00 51.19 76 LYS A C 1
ATOM 604 O O . LYS A 1 76 ? 50.346 -25.156 -36.346 1.00 51.19 76 LYS A O 1
ATOM 609 N N . VAL A 1 77 ? 51.400 -23.406 -35.358 1.00 55.50 77 VAL A N 1
ATOM 610 C CA . VAL A 1 77 ? 52.452 -23.119 -36.338 1.00 55.50 77 VAL A CA 1
ATOM 611 C C . VAL A 1 77 ? 53.777 -23.419 -35.659 1.00 55.50 77 VAL A C 1
ATOM 613 O O . VAL A 1 77 ? 53.867 -23.122 -34.444 1.00 55.50 77 VAL A O 1
#

Organism: Lolium multiflorum (NCBI:txid4521)

Sequence (77 aa):
MEGLCFRCFRPGQHKRECSNESICFRCGNDGHEAKDCKHPRSPPSEDELRRAALASFARHALIRVKHTPIGNPKWKV

Radius of gyration: 26.71 Å; Cα contacts (8 Å, |Δi|>4): 65; chains: 1; bounding box: 74×36×59 Å

Secondary structure (DSSP, 8-state):
--PBPTTT--BS--TTT--SPPPPTTT--SSS-TTT--SPPSPPPHHHHHHHHHHHHHHHHTT--------------